Protein AF-A0A0K0G820-F1 (afdb_monomer)

Radius of gyration: 20.54 Å; Cα contacts (8 Å, |Δi|>4): 50; chains: 1; bounding box: 46×33×61 Å

Mean predicted aligned error: 14.68 Å

Secondary structure (DSSP, 8-state):
---------------------TT-HHHHHHHHHHTS-GGGGGGG--SSS--SS-HHHHHHHHHHHHHTT--SSS-------EEEEE-TTS-EEEEE-

Foldseek 3Di:
DDDDDDPVCPDDPDPPDPPDDPPDVLVVLLVVLVPDDCVVCPVVDDPDDDDPDRPSVVSSVVVVCVVVVVDPPDDDDPQVDWDWDADPVRDTDIDRD

Sequence (97 aa):
MFKHYTMNQVVLPLDLEIKLKENDIAFAIHDLVESIPEEAFEDFVRQTGRPAYHPRMMLKIILCGYTQSAFSGRKKVRFSHHSKRTDRYGFTSEFKV

pLDDT: mean 77.25, std 13.22, range [49.38, 96.0]

Solvent-accessible surfa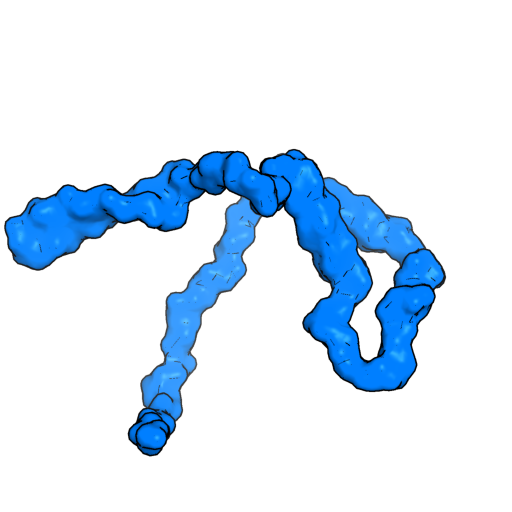ce area (backbone atoms only — not comparable to full-atom values): 6746 Å² total; per-residue (Å²): 134,91,75,87,85,72,79,86,71,84,69,80,95,66,87,78,78,77,81,73,62,94,88,40,66,65,56,60,45,47,55,56,60,69,69,53,63,70,77,83,47,52,88,75,60,64,94,72,78,81,75,93,65,56,69,69,59,53,50,45,52,51,52,51,38,59,76,67,66,67,62,91,83,83,65,85,78,82,62,81,47,70,46,77,45,66,50,99,85,70,53,73,48,81,41,84,89

Nearest PDB structures (foldseek):
  7svw-assembly1_B  TM=2.016E-01  e=2.295E+00  [Scytonema hofmanni] UTEX 2349

Structure (mmCIF, N/CA/C/O backbone):
data_AF-A0A0K0G820-F1
#
_entry.id   AF-A0A0K0G820-F1
#
loop_
_atom_site.group_PDB
_atom_site.id
_atom_site.type_symbol
_atom_site.label_atom_id
_atom_site.label_alt_id
_atom_site.label_comp_id
_atom_site.label_asym_id
_atom_site.label_entity_id
_atom_site.label_seq_id
_atom_site.pdbx_PDB_ins_code
_atom_site.Cartn_x
_atom_site.Cartn_y
_atom_site.Cartn_z
_atom_site.occupancy
_atom_site.B_iso_or_equiv
_atom_site.auth_seq_id
_atom_site.auth_comp_id
_atom_site.auth_asym_id
_atom_site.auth_atom_id
_atom_site.pdbx_PDB_model_num
ATOM 1 N N . MET A 1 1 ? 30.890 6.772 18.518 1.00 57.50 1 MET A N 1
ATOM 2 C CA . MET A 1 1 ? 30.470 6.225 19.827 1.00 57.50 1 MET A CA 1
ATOM 3 C C . MET A 1 1 ? 30.140 4.754 19.636 1.00 57.50 1 MET A C 1
ATOM 5 O O . MET A 1 1 ? 29.251 4.449 18.850 1.00 57.50 1 MET A O 1
ATOM 9 N N . PHE A 1 2 ? 30.909 3.856 20.248 1.00 56.41 2 PHE A N 1
ATOM 10 C CA . PHE A 1 2 ? 30.741 2.412 20.083 1.00 56.41 2 PHE A CA 1
ATOM 11 C C . PHE A 1 2 ? 29.515 1.939 20.874 1.00 56.41 2 PHE A C 1
ATOM 13 O O . PHE A 1 2 ? 29.406 2.220 22.066 1.00 56.41 2 PHE A O 1
ATOM 20 N N . LYS A 1 3 ? 28.578 1.263 20.203 1.00 60.16 3 LYS A N 1
ATOM 21 C CA . LYS A 1 3 ? 27.455 0.586 20.857 1.00 60.16 3 LYS A CA 1
ATOM 22 C C . LYS A 1 3 ? 27.806 -0.889 20.978 1.00 60.16 3 LYS A C 1
ATOM 24 O O . LYS A 1 3 ? 28.054 -1.541 19.970 1.00 60.16 3 LYS A O 1
ATOM 29 N N . HIS A 1 4 ? 27.818 -1.389 22.207 1.00 70.06 4 HIS A N 1
ATOM 30 C CA . HIS A 1 4 ? 28.015 -2.804 22.479 1.00 70.06 4 HIS A CA 1
ATOM 31 C C . HIS A 1 4 ? 26.851 -3.599 21.875 1.00 70.06 4 HIS A C 1
ATOM 33 O O . HIS A 1 4 ? 25.699 -3.425 22.275 1.00 70.06 4 HIS A O 1
ATOM 39 N N . TYR A 1 5 ? 27.151 -4.420 20.871 1.00 75.19 5 TYR A N 1
ATOM 40 C CA . TYR A 1 5 ? 26.175 -5.274 20.208 1.00 75.19 5 TYR A CA 1
ATOM 41 C C . TYR A 1 5 ? 25.997 -6.558 21.020 1.00 75.19 5 TYR A C 1
ATOM 43 O O . TYR A 1 5 ? 26.941 -7.326 21.192 1.00 75.19 5 TYR A O 1
ATOM 51 N N . THR A 1 6 ? 24.786 -6.778 21.528 1.00 78.12 6 THR A N 1
ATOM 52 C CA . THR A 1 6 ? 24.432 -7.958 22.322 1.00 78.12 6 THR A CA 1
ATOM 53 C C . THR A 1 6 ? 23.294 -8.697 21.618 1.00 78.12 6 THR A C 1
ATOM 55 O O . THR A 1 6 ? 22.223 -8.129 21.428 1.00 78.12 6 THR A O 1
ATOM 58 N N . MET A 1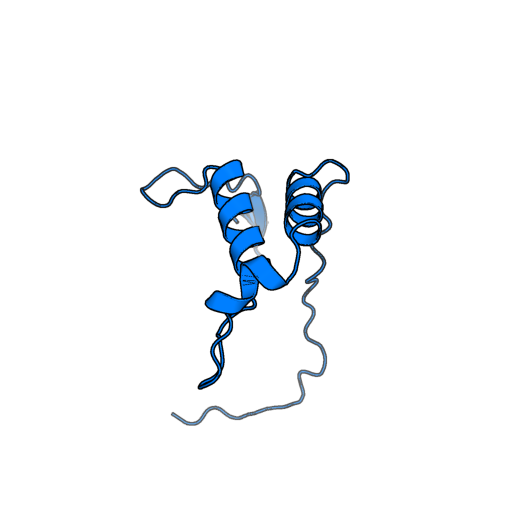 7 ? 23.507 -9.964 21.247 1.00 72.25 7 MET A N 1
ATOM 59 C CA . MET A 1 7 ? 22.525 -10.807 20.537 1.00 72.25 7 MET A CA 1
ATOM 60 C C . MET A 1 7 ? 21.509 -11.514 21.444 1.00 72.25 7 MET A C 1
ATOM 62 O O . MET A 1 7 ? 20.655 -12.250 20.963 1.00 72.25 7 MET A O 1
ATOM 66 N N . ASN A 1 8 ? 21.562 -11.286 22.757 1.00 73.06 8 ASN A N 1
ATOM 67 C CA . ASN A 1 8 ? 20.722 -11.995 23.731 1.00 73.06 8 ASN A CA 1
ATOM 68 C C . ASN A 1 8 ? 19.231 -11.590 23.675 1.00 73.06 8 ASN A C 1
ATOM 70 O O . ASN A 1 8 ? 18.430 -12.062 24.477 1.00 73.06 8 ASN A O 1
ATOM 74 N N . GLN A 1 9 ? 18.842 -10.727 22.733 1.00 64.75 9 GLN A N 1
ATOM 75 C CA . GLN A 1 9 ? 17.454 -10.418 22.398 1.00 64.75 9 GLN A CA 1
ATOM 76 C C . GLN A 1 9 ? 16.961 -11.405 21.327 1.00 64.75 9 GLN A C 1
ATOM 78 O O . GLN A 1 9 ? 16.940 -11.107 20.138 1.00 64.75 9 GLN A O 1
ATOM 83 N N . VAL A 1 10 ? 16.596 -12.614 21.755 1.00 66.19 10 VAL A N 1
ATOM 84 C CA . VAL A 1 10 ? 16.165 -13.702 20.851 1.00 66.19 10 VAL A CA 1
ATOM 85 C C . VAL A 1 10 ? 14.688 -13.595 20.450 1.00 66.19 10 VAL A C 1
ATOM 87 O O . VAL A 1 10 ? 14.225 -14.314 19.572 1.00 66.19 10 VAL A O 1
ATOM 90 N N . VAL A 1 11 ? 13.933 -12.703 21.096 1.00 64.94 11 VAL A N 1
ATOM 91 C CA . VAL A 1 11 ? 12.498 -12.533 20.870 1.00 64.94 11 VAL A CA 1
ATOM 92 C C . VAL A 1 11 ? 12.206 -11.052 20.701 1.00 64.94 11 VAL A C 1
ATOM 94 O O . VAL A 1 11 ? 12.476 -10.245 21.593 1.00 64.94 11 VAL A O 1
ATOM 97 N N . LEU A 1 12 ? 11.650 -10.704 19.544 1.00 68.12 12 LEU A N 1
ATOM 98 C CA . LEU A 1 12 ? 11.034 -9.413 19.292 1.00 68.12 12 LEU A CA 1
ATOM 99 C C . LEU A 1 12 ? 9.524 -9.595 19.511 1.00 68.12 12 LEU A C 1
ATOM 101 O O . LEU A 1 12 ? 8.862 -10.118 18.617 1.00 68.12 12 LEU A O 1
ATOM 105 N N . PRO A 1 13 ? 8.963 -9.232 20.681 1.00 60.78 13 PRO A N 1
ATOM 106 C CA . PRO A 1 13 ? 7.525 -9.297 20.904 1.00 60.78 13 PRO A CA 1
ATOM 107 C C . PRO A 1 13 ? 6.863 -8.139 20.146 1.00 60.78 13 PRO A C 1
ATOM 109 O O . PRO A 1 13 ? 6.528 -7.106 20.721 1.00 60.78 13 PRO A O 1
ATOM 112 N N . LEU A 1 14 ? 6.754 -8.280 18.829 1.00 64.50 14 LEU A N 1
ATOM 113 C CA . LEU A 1 14 ? 5.996 -7.391 17.963 1.00 64.50 14 LEU A CA 1
ATOM 114 C C . LEU A 1 14 ? 4.902 -8.222 17.307 1.00 64.50 14 LEU A C 1
ATOM 116 O O . LEU A 1 14 ? 5.160 -8.989 16.383 1.00 64.50 14 LEU A O 1
ATOM 120 N N . ASP A 1 15 ? 3.681 -8.049 17.802 1.00 60.81 15 ASP A N 1
ATOM 121 C CA . ASP A 1 15 ? 2.480 -8.445 17.078 1.00 60.81 15 ASP A CA 1
ATOM 122 C C . ASP A 1 15 ? 2.372 -7.540 15.844 1.00 60.81 15 ASP A C 1
ATOM 124 O O . ASP A 1 15 ? 1.925 -6.394 15.918 1.00 60.81 15 ASP A O 1
ATOM 128 N N . LEU A 1 16 ? 2.875 -8.025 14.709 1.00 63.34 16 LEU A N 1
ATOM 129 C CA . LEU A 1 16 ? 2.739 -7.361 13.407 1.00 63.34 16 LEU A CA 1
ATOM 130 C C . LEU A 1 16 ? 1.374 -7.655 12.764 1.00 63.34 16 LEU A C 1
ATOM 132 O O . LEU A 1 16 ? 1.011 -7.037 11.763 1.00 63.34 16 LEU A O 1
ATOM 136 N N . GLU A 1 17 ? 0.612 -8.588 13.340 1.00 64.50 17 GLU A N 1
ATOM 137 C CA . GLU A 1 17 ? -0.720 -8.968 12.886 1.00 64.50 17 GLU A CA 1
ATOM 138 C C . GLU A 1 17 ? -1.766 -7.961 13.369 1.00 64.50 17 GLU A C 1
ATOM 140 O O . GLU A 1 17 ? -2.509 -8.175 14.328 1.00 64.50 17 GLU A O 1
ATOM 145 N N . ILE A 1 18 ? -1.865 -6.837 12.664 1.00 71.75 18 ILE A N 1
ATOM 146 C CA . ILE A 1 18 ? -3.043 -5.979 12.774 1.00 71.75 18 ILE A CA 1
ATOM 147 C C . ILE A 1 18 ? -4.178 -6.685 12.032 1.00 71.75 18 ILE A C 1
ATOM 149 O O . ILE A 1 18 ? -4.253 -6.654 10.803 1.00 71.75 18 ILE A O 1
ATOM 153 N N . LYS A 1 19 ? -5.068 -7.341 12.781 1.00 76.31 19 LYS A N 1
ATOM 154 C CA . LYS A 1 19 ? -6.278 -7.943 12.211 1.00 76.31 19 LYS A CA 1
ATOM 155 C C . LYS A 1 19 ? -7.228 -6.836 11.764 1.00 76.31 19 LYS A C 1
ATOM 157 O O . LYS A 1 19 ? -7.787 -6.109 12.586 1.00 76.31 19 LYS A O 1
ATOM 162 N N . LEU A 1 20 ? -7.386 -6.700 10.451 1.00 80.75 20 LEU A N 1
ATOM 163 C CA . LEU A 1 20 ? -8.383 -5.818 9.854 1.00 80.75 20 LEU A CA 1
ATOM 164 C C . LEU A 1 20 ? -9.784 -6.405 10.061 1.00 80.75 20 LEU A C 1
ATOM 166 O O . LEU A 1 20 ? -9.952 -7.616 10.206 1.00 80.75 20 LEU A O 1
ATOM 170 N N . LYS A 1 21 ? -10.799 -5.539 10.092 1.00 84.69 21 LYS A N 1
ATOM 171 C CA . LYS A 1 21 ? -12.197 -5.989 10.133 1.00 84.69 21 LYS A CA 1
ATOM 172 C C . LYS A 1 21 ? -12.539 -6.672 8.811 1.00 84.69 21 LYS A C 1
ATOM 174 O O . LYS A 1 21 ? -12.099 -6.212 7.770 1.00 84.69 21 LYS A O 1
ATOM 179 N N . GLU A 1 22 ? -13.381 -7.698 8.838 1.00 80.69 22 GLU A N 1
ATOM 180 C CA . GLU A 1 22 ? -13.744 -8.470 7.634 1.00 80.69 22 GLU A CA 1
ATOM 181 C C . GLU A 1 22 ? -14.323 -7.603 6.497 1.00 80.69 22 GLU A C 1
ATOM 183 O O . GLU A 1 22 ? -14.081 -7.880 5.331 1.00 80.69 22 GLU A O 1
ATOM 188 N N . ASN A 1 23 ? -15.002 -6.498 6.826 1.00 85.12 23 ASN A N 1
ATOM 189 C CA . ASN A 1 23 ? -15.568 -5.546 5.859 1.00 85.12 23 ASN A CA 1
ATOM 190 C C . ASN A 1 23 ? -14.681 -4.305 5.616 1.00 85.12 23 ASN A C 1
ATOM 192 O O . ASN A 1 23 ? -15.194 -3.222 5.327 1.00 85.12 23 ASN A O 1
ATOM 196 N N . ASP A 1 24 ? -13.365 -4.408 5.811 1.00 88.56 24 ASP A N 1
ATOM 197 C CA . ASP A 1 24 ? -12.447 -3.290 5.573 1.00 88.56 24 ASP A CA 1
ATOM 198 C C . ASP A 1 24 ? -12.258 -3.014 4.068 1.00 88.56 24 ASP A C 1
ATOM 200 O O . ASP A 1 24 ? -12.125 -3.926 3.251 1.00 88.56 24 ASP A O 1
ATOM 204 N N . ILE A 1 25 ? -12.193 -1.731 3.701 1.00 89.19 25 ILE A N 1
ATOM 205 C CA . ILE A 1 25 ? -11.977 -1.264 2.322 1.00 89.19 25 IL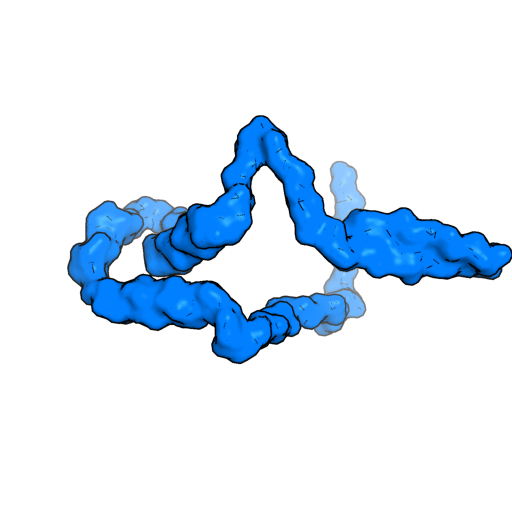E A CA 1
ATOM 206 C C . ILE A 1 25 ? -10.625 -1.760 1.778 1.00 89.19 25 ILE A C 1
ATOM 208 O O . ILE A 1 25 ? -10.476 -1.944 0.570 1.00 89.19 25 ILE A O 1
ATOM 212 N N . ALA A 1 26 ? -9.649 -2.024 2.652 1.00 89.75 26 ALA A N 1
ATOM 213 C CA . ALA A 1 26 ? -8.352 -2.576 2.274 1.00 89.75 26 ALA A CA 1
ATOM 214 C C . ALA A 1 26 ? -8.460 -3.904 1.502 1.00 89.75 26 ALA A C 1
ATOM 216 O O . ALA A 1 26 ? -7.652 -4.134 0.602 1.00 89.75 26 ALA A O 1
ATOM 217 N N . PHE A 1 27 ? -9.461 -4.743 1.801 1.00 92.88 27 PHE A N 1
ATOM 218 C CA . PHE A 1 27 ? -9.698 -5.991 1.067 1.00 92.88 27 PHE A CA 1
ATOM 219 C C . PHE A 1 27 ? -10.209 -5.721 -0.349 1.00 92.88 27 PHE A C 1
ATOM 221 O O . PHE A 1 27 ? -9.642 -6.229 -1.310 1.00 92.88 27 PHE A O 1
ATOM 228 N N . ALA A 1 28 ? -11.175 -4.812 -0.503 1.00 93.19 28 ALA A N 1
ATOM 229 C CA . ALA A 1 28 ? -11.657 -4.409 -1.824 1.00 93.19 28 ALA A CA 1
ATOM 230 C C . ALA A 1 28 ? -10.539 -3.790 -2.687 1.00 93.19 28 ALA A C 1
ATOM 232 O O . ALA A 1 28 ? -10.455 -4.046 -3.886 1.00 93.19 28 ALA A O 1
ATOM 233 N N . ILE A 1 29 ? -9.648 -2.997 -2.079 1.00 94.38 29 ILE A N 1
ATOM 234 C CA . ILE A 1 29 ? -8.471 -2.438 -2.762 1.00 94.38 29 ILE A CA 1
ATOM 235 C C . ILE A 1 29 ? -7.479 -3.542 -3.138 1.00 94.38 29 ILE A C 1
ATOM 237 O O . ILE A 1 29 ? -6.889 -3.489 -4.217 1.00 94.38 29 ILE A O 1
ATOM 241 N N . HIS A 1 30 ? -7.271 -4.525 -2.261 1.00 94.69 30 HIS A N 1
ATOM 242 C CA . HIS A 1 30 ? -6.405 -5.662 -2.545 1.00 94.69 30 HIS A CA 1
ATOM 243 C C . HIS A 1 30 ? -6.892 -6.421 -3.780 1.00 94.69 30 HIS A C 1
ATOM 245 O O . HIS A 1 30 ? -6.112 -6.568 -4.721 1.00 94.69 30 HIS A O 1
ATOM 251 N N . ASP A 1 31 ? -8.163 -6.821 -3.793 1.00 94.94 31 ASP A N 1
ATOM 252 C CA . ASP A 1 31 ? -8.768 -7.586 -4.888 1.00 94.94 31 ASP A CA 1
ATOM 253 C C . ASP A 1 31 ? -8.740 -6.795 -6.199 1.00 94.94 31 ASP A C 1
ATOM 255 O O . ASP A 1 31 ? -8.381 -7.326 -7.251 1.00 94.94 31 ASP A O 1
ATOM 259 N N . LEU A 1 32 ? -9.024 -5.490 -6.130 1.00 95.00 32 LEU A N 1
ATOM 260 C CA . LEU A 1 32 ? -8.937 -4.599 -7.282 1.00 95.00 32 LEU A CA 1
ATOM 261 C C . LEU A 1 32 ? -7.518 -4.552 -7.858 1.00 95.00 32 LEU A C 1
ATOM 263 O O . LEU A 1 32 ? -7.356 -4.684 -9.067 1.00 95.00 32 LEU A O 1
ATOM 267 N N . VAL A 1 33 ? -6.486 -4.392 -7.027 1.00 95.69 33 VAL A N 1
ATOM 268 C CA . VAL A 1 33 ? -5.098 -4.316 -7.514 1.00 95.69 33 VAL A CA 1
ATOM 269 C C . VAL A 1 33 ? -4.592 -5.664 -8.030 1.00 95.69 33 VAL A C 1
ATOM 271 O O . VAL A 1 33 ? -3.842 -5.681 -9.002 1.00 95.69 33 VAL A O 1
ATOM 274 N N . GLU A 1 34 ? -4.994 -6.784 -7.424 1.00 95.19 34 GLU A N 1
ATOM 275 C CA . GLU A 1 34 ? -4.622 -8.119 -7.918 1.00 95.19 34 GLU A CA 1
ATOM 276 C C . GLU A 1 34 ? -5.343 -8.504 -9.217 1.00 95.19 34 GLU A C 1
ATOM 278 O O . GLU A 1 34 ? -4.811 -9.296 -9.989 1.00 95.19 34 GLU A O 1
ATOM 283 N N . SER A 1 35 ? -6.509 -7.913 -9.500 1.00 96.00 35 SER A N 1
ATOM 284 C CA . SER A 1 35 ? -7.219 -8.122 -10.771 1.00 96.00 35 SER A CA 1
ATOM 285 C C . SER A 1 35 ? -6.544 -7.458 -11.981 1.00 96.00 35 SER A C 1
ATOM 287 O O . SER A 1 35 ? -6.881 -7.777 -13.121 1.00 96.00 35 SER A O 1
ATOM 289 N N . ILE A 1 36 ? -5.602 -6.534 -11.752 1.00 95.19 36 ILE A N 1
ATOM 290 C CA . ILE A 1 36 ? -4.884 -5.825 -12.816 1.00 95.19 36 ILE A CA 1
ATOM 291 C C . ILE A 1 36 ? -3.792 -6.746 -13.383 1.00 95.19 36 ILE A C 1
ATOM 293 O O . ILE A 1 36 ? -2.977 -7.278 -12.617 1.00 95.19 36 ILE A O 1
ATOM 297 N N . PRO A 1 37 ? -3.734 -6.915 -14.715 1.00 94.88 37 PRO A N 1
ATOM 298 C CA . PRO A 1 37 ? -2.790 -7.827 -15.339 1.00 94.88 37 PRO A CA 1
ATOM 299 C C . PRO A 1 37 ? -1.353 -7.262 -15.249 1.00 94.88 37 PRO A C 1
ATOM 301 O O . PRO A 1 37 ? -1.151 -6.062 -15.035 1.00 94.88 37 PRO A O 1
ATOM 304 N N . GLU A 1 38 ? -0.339 -8.130 -15.276 1.00 89.50 38 GLU A N 1
ATOM 305 C CA . GLU A 1 38 ? 1.050 -7.759 -14.941 1.00 89.50 38 GLU A CA 1
ATOM 306 C C . GLU A 1 38 ? 1.677 -6.795 -15.956 1.00 89.50 38 GLU A C 1
ATOM 308 O O . GLU A 1 38 ? 2.475 -5.938 -15.573 1.00 89.50 38 GLU A O 1
ATOM 313 N N . GLU A 1 39 ? 1.214 -6.843 -17.203 1.00 92.31 39 GLU A N 1
ATOM 314 C CA . GLU A 1 39 ? 1.644 -5.996 -18.317 1.00 92.31 39 GLU A CA 1
ATOM 315 C C . GLU A 1 39 ? 1.426 -4.507 -18.006 1.00 92.31 39 GLU A C 1
ATOM 317 O O . GLU A 1 39 ? 2.210 -3.651 -18.406 1.00 92.31 39 GLU A O 1
ATOM 322 N N . ALA A 1 40 ? 0.402 -4.177 -17.208 1.00 91.12 40 ALA A N 1
ATOM 323 C CA . ALA A 1 40 ? 0.140 -2.805 -16.771 1.00 91.12 40 ALA A CA 1
ATOM 324 C C . ALA A 1 40 ? 1.198 -2.263 -15.789 1.00 91.12 40 ALA A C 1
ATOM 326 O O . ALA A 1 40 ? 1.226 -1.061 -15.510 1.00 91.12 40 ALA A O 1
ATOM 327 N N . PHE A 1 41 ? 2.044 -3.135 -15.229 1.00 90.56 41 PHE A N 1
ATOM 328 C CA . PHE A 1 41 ? 3.078 -2.774 -14.263 1.00 90.56 41 PHE A CA 1
ATOM 329 C C . PHE A 1 41 ? 4.502 -2.812 -14.830 1.00 90.56 41 PHE A C 1
ATOM 331 O O . PHE A 1 41 ? 5.419 -2.364 -14.135 1.00 90.56 41 PHE A O 1
ATOM 338 N N . GLU A 1 42 ? 4.695 -3.301 -16.057 1.00 88.31 42 GLU A N 1
ATOM 339 C CA . GLU A 1 42 ? 6.016 -3.484 -16.676 1.00 88.31 42 GLU A CA 1
ATOM 340 C C . GLU A 1 42 ? 6.829 -2.185 -16.724 1.00 88.31 42 GLU A C 1
ATOM 342 O O . GLU A 1 42 ? 8.004 -2.178 -16.355 1.00 88.31 42 GLU A O 1
ATOM 347 N N . ASP A 1 43 ? 6.184 -1.060 -17.039 1.00 87.25 43 ASP A N 1
ATOM 348 C CA . ASP A 1 43 ? 6.817 0.266 -17.098 1.00 87.25 43 ASP A CA 1
ATOM 349 C C . ASP A 1 43 ? 7.406 0.731 -15.752 1.00 87.25 43 ASP A C 1
ATOM 351 O O . ASP A 1 43 ? 8.309 1.573 -15.702 1.00 87.25 43 ASP A O 1
ATOM 355 N N . PHE A 1 44 ? 6.909 0.194 -14.633 1.00 84.75 44 PHE A N 1
ATOM 356 C CA . PHE A 1 44 ? 7.387 0.536 -13.291 1.00 84.75 44 PHE A CA 1
ATOM 357 C C . PHE A 1 44 ? 8.520 -0.379 -12.815 1.00 84.75 44 PHE A C 1
ATOM 359 O O . PHE A 1 44 ? 9.166 -0.085 -11.799 1.00 84.75 44 PHE A O 1
ATOM 366 N N . VAL A 1 45 ? 8.784 -1.475 -13.529 1.00 82.75 45 VAL A N 1
ATOM 367 C CA . VAL A 1 45 ? 9.860 -2.411 -13.212 1.00 82.75 45 VAL A CA 1
ATOM 368 C C . VAL A 1 45 ? 11.182 -1.835 -13.711 1.00 82.75 45 VAL A C 1
ATOM 370 O O . VAL A 1 45 ? 11.427 -1.659 -14.900 1.00 82.75 45 VAL A O 1
ATOM 373 N N . ARG A 1 46 ? 12.084 -1.536 -12.775 1.00 79.69 46 ARG A N 1
ATOM 374 C CA . ARG A 1 46 ? 13.431 -1.065 -13.109 1.00 79.69 46 ARG A CA 1
ATOM 375 C C . ARG A 1 46 ? 14.372 -2.246 -13.304 1.00 79.69 46 ARG A C 1
ATOM 377 O O . ARG A 1 46 ? 14.542 -3.045 -12.390 1.00 79.69 46 ARG A O 1
ATOM 384 N N . GLN A 1 47 ? 15.045 -2.292 -14.454 1.00 74.06 47 GLN A N 1
ATOM 385 C CA . GLN A 1 47 ? 16.090 -3.285 -14.739 1.00 74.06 47 GLN A CA 1
ATOM 386 C C . GLN A 1 47 ? 17.361 -3.073 -13.898 1.00 74.06 47 GLN A C 1
ATOM 388 O O . GLN A 1 47 ? 18.077 -4.027 -13.604 1.00 74.06 47 GLN A O 1
ATOM 393 N N . THR A 1 48 ? 17.630 -1.830 -13.478 1.00 80.12 48 THR A N 1
ATOM 394 C CA . THR A 1 48 ? 18.849 -1.462 -12.745 1.00 80.12 48 THR A CA 1
ATOM 395 C C . THR A 1 48 ? 18.520 -0.829 -11.396 1.00 80.12 48 THR A C 1
ATOM 397 O O . THR A 1 48 ? 17.656 0.044 -11.286 1.00 80.12 48 THR A O 1
ATOM 400 N N . GLY A 1 49 ? 19.272 -1.225 -10.368 1.00 77.38 49 GLY A N 1
ATOM 401 C CA . GLY A 1 49 ? 19.063 -0.800 -8.984 1.00 77.38 49 GLY A CA 1
ATOM 402 C C . GLY A 1 49 ? 18.062 -1.686 -8.240 1.00 77.38 49 GLY A C 1
ATOM 403 O O . GLY A 1 49 ? 17.499 -2.624 -8.793 1.00 77.38 49 GLY A O 1
ATOM 404 N N . ARG A 1 50 ? 17.860 -1.404 -6.949 1.00 73.56 50 ARG A N 1
ATOM 405 C CA . ARG A 1 50 ? 16.849 -2.084 -6.130 1.00 73.56 50 ARG A CA 1
ATOM 406 C C . ARG A 1 50 ? 15.632 -1.166 -6.003 1.00 73.56 50 ARG A C 1
ATOM 408 O O . ARG A 1 50 ? 15.769 -0.116 -5.369 1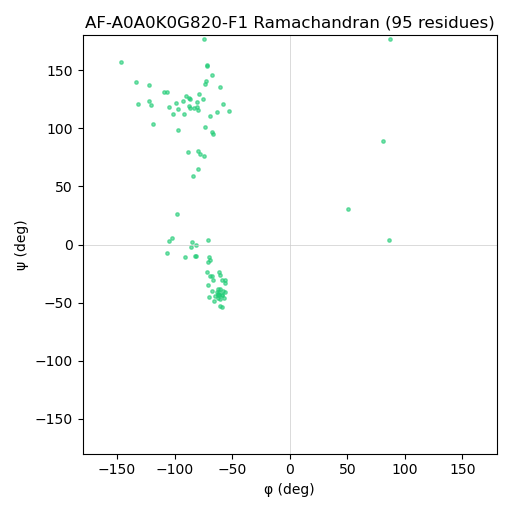.00 73.56 50 ARG A O 1
ATOM 415 N N . PRO A 1 51 ? 14.468 -1.497 -6.592 1.00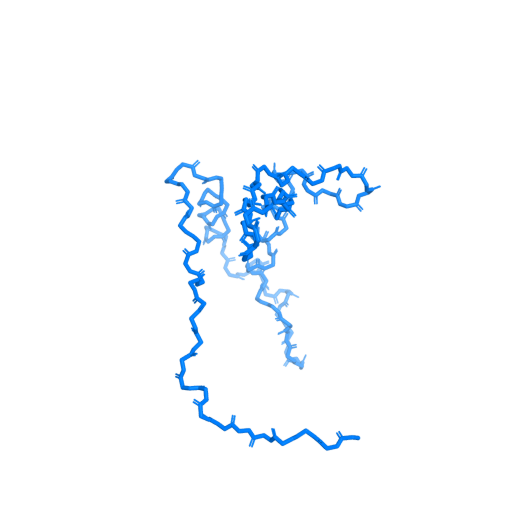 75.88 51 PRO A N 1
ATOM 416 C CA . PRO A 1 51 ? 13.254 -0.748 -6.304 1.00 75.88 51 PRO A CA 1
ATOM 417 C C . PRO A 1 51 ? 12.959 -0.859 -4.804 1.00 75.88 51 PRO A C 1
ATOM 419 O O . PRO A 1 51 ? 13.078 -1.933 -4.218 1.00 75.88 51 PRO A O 1
ATOM 422 N N . ALA A 1 52 ? 12.613 0.263 -4.172 1.00 79.81 52 ALA A N 1
ATOM 423 C CA . ALA A 1 52 ? 12.337 0.288 -2.736 1.00 79.81 52 ALA A CA 1
ATOM 424 C C . ALA A 1 52 ? 11.075 -0.520 -2.376 1.00 79.81 52 ALA A C 1
ATOM 426 O O . ALA A 1 52 ? 11.008 -1.090 -1.292 1.00 79.81 52 ALA A O 1
ATOM 427 N N . TYR A 1 53 ? 10.099 -0.585 -3.293 1.00 86.56 53 TYR A N 1
ATOM 428 C CA . TYR A 1 53 ? 8.812 -1.258 -3.110 1.00 86.56 53 TYR A CA 1
ATOM 429 C C . TYR A 1 53 ? 8.314 -1.873 -4.424 1.00 86.56 53 TYR A C 1
ATOM 431 O O . TYR A 1 53 ? 8.680 -1.416 -5.507 1.00 86.56 53 TYR A O 1
ATOM 439 N N . HIS A 1 54 ? 7.439 -2.876 -4.324 1.00 89.06 54 HIS A N 1
ATOM 440 C CA . HIS A 1 54 ? 6.750 -3.472 -5.472 1.00 89.06 54 HIS A CA 1
ATOM 441 C C . HIS A 1 54 ? 5.652 -2.524 -5.998 1.00 89.06 54 HIS A C 1
ATOM 443 O O . HIS A 1 54 ? 4.909 -1.978 -5.173 1.00 89.06 54 HIS A O 1
ATOM 449 N N . PRO A 1 55 ? 5.464 -2.349 -7.322 1.00 91.00 55 PRO A N 1
ATOM 450 C CA . PRO A 1 55 ? 4.477 -1.408 -7.864 1.00 91.00 55 PRO A CA 1
ATOM 451 C C . PRO A 1 55 ? 3.044 -1.702 -7.390 1.00 91.00 55 PRO A C 1
ATOM 453 O O . PRO A 1 55 ? 2.344 -0.784 -6.964 1.00 91.00 55 PRO A O 1
ATOM 456 N N . ARG A 1 56 ? 2.640 -2.981 -7.316 1.00 92.50 56 ARG A N 1
ATOM 457 C CA . ARG A 1 56 ? 1.345 -3.385 -6.721 1.00 92.50 56 ARG A CA 1
ATOM 458 C C . ARG A 1 56 ? 1.190 -2.963 -5.259 1.00 92.50 56 ARG A C 1
ATOM 460 O O . ARG A 1 56 ? 0.141 -2.467 -4.863 1.00 92.50 56 ARG A O 1
ATOM 467 N N . MET A 1 57 ? 2.233 -3.138 -4.448 1.00 91.81 57 MET A N 1
ATOM 468 C CA . MET A 1 57 ? 2.207 -2.743 -3.036 1.00 91.81 57 MET A CA 1
ATOM 469 C C . MET A 1 57 ? 2.065 -1.225 -2.907 1.00 91.81 57 MET A C 1
ATOM 471 O O . MET A 1 57 ? 1.247 -0.744 -2.126 1.00 91.81 57 MET A O 1
ATOM 475 N N . MET A 1 58 ? 2.820 -0.477 -3.713 1.00 91.88 58 MET A N 1
ATOM 476 C CA . MET A 1 58 ? 2.753 0.980 -3.722 1.00 91.88 58 MET A CA 1
ATOM 477 C C . MET A 1 58 ? 1.357 1.472 -4.130 1.00 91.88 58 MET A C 1
ATOM 479 O O . MET A 1 58 ? 0.804 2.353 -3.474 1.00 91.88 58 MET A O 1
ATOM 483 N N . LEU A 1 59 ? 0.747 0.861 -5.150 1.00 93.69 59 LEU A N 1
ATOM 484 C CA . LEU A 1 59 ? -0.605 1.200 -5.593 1.00 93.69 59 LEU A CA 1
ATOM 485 C C . LEU A 1 59 ? -1.652 0.949 -4.499 1.00 93.69 59 LEU A C 1
ATOM 487 O O . LEU A 1 59 ? -2.484 1.821 -4.248 1.00 93.69 59 LEU A O 1
ATOM 491 N N . LYS A 1 60 ? -1.572 -0.189 -3.793 1.00 94.12 60 LYS A N 1
ATOM 492 C CA . LYS A 1 60 ? -2.449 -0.478 -2.643 1.00 94.12 60 LYS A CA 1
ATOM 493 C C . LYS A 1 60 ? -2.334 0.607 -1.572 1.00 94.12 60 LYS A C 1
ATOM 495 O O . LYS A 1 60 ? -3.353 1.105 -1.106 1.00 94.12 60 LYS A O 1
ATOM 500 N N . ILE A 1 61 ? -1.115 1.028 -1.224 1.00 90.38 61 ILE A N 1
ATOM 501 C CA . ILE A 1 61 ? -0.881 2.090 -0.228 1.00 90.38 61 ILE A CA 1
ATOM 502 C C . ILE A 1 61 ? -1.483 3.423 -0.689 1.00 90.38 61 ILE A C 1
ATOM 504 O O . ILE A 1 61 ? -2.163 4.088 0.094 1.00 90.38 61 ILE A O 1
ATOM 508 N N . ILE A 1 62 ? -1.266 3.802 -1.951 1.00 90.81 62 ILE A N 1
ATOM 509 C CA . ILE A 1 62 ? -1.799 5.043 -2.523 1.00 90.81 62 ILE A CA 1
ATOM 510 C C . ILE A 1 62 ? -3.332 5.030 -2.467 1.00 90.81 62 ILE A C 1
ATOM 512 O O . ILE A 1 62 ? -3.928 5.946 -1.900 1.00 90.81 62 ILE A O 1
ATOM 516 N N . LEU A 1 63 ? -3.975 3.980 -2.983 1.00 92.56 63 LEU A N 1
ATOM 517 C CA . LEU A 1 63 ? -5.436 3.842 -2.987 1.00 92.56 63 LEU A CA 1
ATOM 518 C C . LEU A 1 63 ? -6.017 3.819 -1.566 1.00 92.56 63 LEU A C 1
ATOM 520 O O . LEU A 1 63 ? -6.993 4.521 -1.287 1.00 92.56 63 LEU A O 1
ATOM 524 N N . CYS A 1 64 ? -5.395 3.086 -0.641 1.00 89.50 64 CYS A N 1
ATOM 525 C CA . CYS A 1 64 ? -5.788 3.092 0.770 1.00 89.50 64 CYS A CA 1
ATOM 526 C C . CYS A 1 64 ? -5.697 4.505 1.368 1.00 89.50 64 CYS A C 1
ATOM 528 O O . CYS A 1 64 ? -6.622 4.948 2.047 1.00 89.50 64 CYS A O 1
ATOM 530 N N . GLY A 1 65 ? -4.632 5.254 1.071 1.00 86.75 65 GLY A N 1
ATOM 531 C CA . GLY A 1 65 ? -4.471 6.637 1.528 1.00 86.75 65 GLY A CA 1
ATOM 532 C C . GLY A 1 65 ? -5.540 7.587 0.976 1.00 86.75 65 GLY A C 1
ATOM 533 O O . GLY A 1 65 ? -6.071 8.419 1.720 1.00 86.75 65 GLY A O 1
ATOM 534 N N . TYR A 1 66 ? -5.899 7.430 -0.303 1.00 88.38 66 TYR A N 1
ATOM 535 C CA . TYR A 1 66 ? -6.961 8.208 -0.948 1.00 88.38 66 TYR A CA 1
ATOM 536 C C . TYR A 1 66 ? -8.339 7.906 -0.353 1.00 88.38 66 TYR A C 1
ATOM 538 O O . TYR A 1 66 ? -9.058 8.837 0.013 1.00 88.38 66 TYR A O 1
ATOM 546 N N . THR A 1 67 ? -8.700 6.629 -0.202 1.00 86.88 67 THR A N 1
ATOM 547 C CA . THR A 1 67 ? -10.006 6.236 0.365 1.00 86.88 67 THR A CA 1
ATOM 548 C C . THR A 1 67 ? -10.171 6.705 1.809 1.00 86.88 67 THR A C 1
ATOM 550 O O . THR A 1 67 ? -11.237 7.185 2.190 1.00 86.88 67 THR A O 1
ATOM 553 N N . GLN A 1 68 ? -9.101 6.658 2.602 1.00 81.75 68 GLN A N 1
ATOM 554 C CA . GLN A 1 68 ? -9.115 7.097 3.999 1.00 81.75 68 GLN A CA 1
ATOM 555 C C . GLN A 1 68 ? -8.969 8.621 4.162 1.00 81.75 68 GLN A C 1
ATOM 557 O O . GLN A 1 68 ? -8.991 9.123 5.2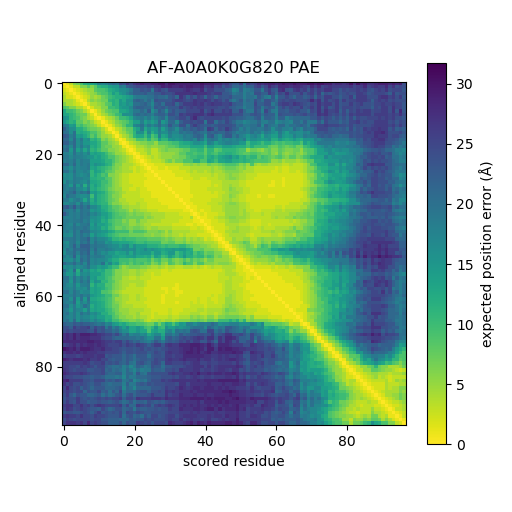88 1.00 81.75 68 GLN A O 1
ATOM 562 N N . SER A 1 69 ? -8.841 9.383 3.063 1.00 67.19 69 SER A N 1
ATOM 563 C CA . SER A 1 69 ? -8.640 10.843 3.073 1.00 67.19 69 SER A CA 1
ATOM 564 C C . SER A 1 69 ? -7.496 11.299 3.993 1.00 67.19 69 SER A C 1
ATOM 566 O O . SER A 1 69 ? -7.524 12.403 4.550 1.00 67.19 69 SER A O 1
ATOM 568 N N . ALA A 1 70 ? -6.471 10.461 4.159 1.00 62.62 70 ALA A N 1
ATOM 569 C CA . ALA A 1 70 ? -5.307 10.744 4.990 1.00 62.62 70 ALA A CA 1
ATOM 570 C C . ALA A 1 70 ? -4.275 11.570 4.200 1.00 62.62 70 ALA A C 1
ATOM 572 O O . ALA A 1 70 ? -3.136 11.163 4.003 1.00 62.62 70 ALA A O 1
ATOM 573 N N . PHE A 1 71 ? -4.685 12.747 3.722 1.00 58.00 71 PHE A N 1
ATOM 574 C CA . PHE A 1 71 ? -3.804 13.695 3.038 1.00 58.00 71 PHE A CA 1
ATOM 575 C C . PHE A 1 71 ? -3.114 14.609 4.055 1.00 58.00 71 PHE A C 1
ATOM 577 O O . PHE A 1 71 ? -3.768 15.377 4.771 1.00 58.00 71 PHE A O 1
ATOM 584 N N . SER A 1 72 ? -1.783 14.561 4.133 1.00 60.62 72 SER A N 1
ATOM 585 C CA . SER A 1 72 ? -1.013 15.425 5.033 1.00 60.62 72 SER A CA 1
ATOM 586 C C . SER A 1 72 ? -0.865 16.849 4.472 1.00 60.62 72 SER A C 1
ATOM 588 O O . SER A 1 72 ? 0.180 17.262 3.989 1.00 60.62 72 SER A O 1
ATOM 590 N N . GLY A 1 73 ? -1.930 17.644 4.603 1.00 60.12 73 GLY A N 1
ATOM 591 C CA . GLY A 1 73 ? -1.891 19.115 4.490 1.00 60.12 73 GLY A CA 1
ATOM 592 C C . GLY A 1 73 ? -2.004 19.855 5.837 1.00 60.12 73 GLY A C 1
ATOM 593 O O . GLY A 1 73 ? -2.018 21.078 5.868 1.00 60.12 73 GLY A O 1
ATOM 594 N N . ARG A 1 74 ? -2.060 19.115 6.959 1.00 64.69 74 ARG A N 1
ATOM 595 C CA . ARG A 1 74 ? -2.691 19.435 8.266 1.00 64.69 74 ARG A CA 1
ATOM 596 C C . ARG A 1 74 ? -4.208 19.190 8.282 1.00 64.69 74 ARG A C 1
ATOM 598 O O . ARG A 1 74 ? -5.018 20.090 8.102 1.00 64.69 74 ARG A O 1
ATOM 605 N N . LYS A 1 75 ? -4.591 17.963 8.633 1.00 52.22 75 LYS A N 1
ATOM 606 C CA . LYS A 1 75 ? -5.890 17.615 9.231 1.00 52.22 75 LYS A CA 1
ATOM 607 C C . LYS A 1 75 ? -5.601 16.687 10.410 1.00 52.22 75 LYS A C 1
ATOM 609 O O . LYS A 1 75 ? -4.684 15.875 10.329 1.00 52.22 75 LYS A O 1
ATOM 614 N N . LYS A 1 76 ? -6.322 16.857 11.526 1.00 54.19 76 LYS A N 1
ATOM 615 C CA . LYS A 1 76 ? -6.138 16.057 12.749 1.00 54.19 76 LYS A CA 1
ATOM 616 C C . LYS A 1 76 ? -6.214 14.575 12.389 1.00 54.19 76 LYS A C 1
ATOM 618 O O . LYS A 1 76 ? -7.281 14.104 12.007 1.00 54.19 76 LYS A O 1
ATOM 623 N N . VAL A 1 77 ? -5.106 13.855 12.551 1.00 49.38 77 VAL A N 1
ATOM 624 C CA . VAL A 1 77 ? -5.125 12.396 12.497 1.00 49.38 77 VAL A CA 1
ATOM 625 C C . VAL A 1 77 ? -6.097 11.926 13.577 1.00 49.38 77 VAL A C 1
ATOM 627 O O . VAL A 1 77 ? -5.957 12.282 14.756 1.00 49.38 77 VAL A O 1
ATOM 630 N N . ARG A 1 78 ? -7.143 11.199 13.173 1.00 52.72 78 ARG A N 1
ATOM 631 C CA . ARG A 1 78 ? -8.122 10.617 14.092 1.00 52.72 78 ARG A CA 1
ATOM 632 C C . ARG A 1 78 ? -7.525 9.347 14.688 1.00 52.72 78 ARG A C 1
ATOM 634 O O . ARG A 1 78 ? -8.009 8.251 14.460 1.00 52.72 78 ARG A O 1
ATOM 641 N N . PHE A 1 79 ? -6.462 9.521 15.462 1.00 51.75 79 PHE A N 1
ATOM 642 C CA . PHE A 1 79 ? -6.050 8.527 16.436 1.00 51.75 79 PHE A CA 1
ATOM 643 C C . PHE A 1 79 ? -7.138 8.496 17.509 1.00 51.75 79 PHE A C 1
ATOM 645 O O . PHE A 1 79 ? -7.229 9.396 18.347 1.00 51.75 79 PHE A O 1
ATOM 652 N N . SER A 1 80 ? -8.063 7.549 17.369 1.00 54.50 80 SER A N 1
ATOM 653 C CA . SER A 1 80 ? -9.156 7.289 18.312 1.00 54.50 80 SER A CA 1
ATOM 654 C C . SER A 1 80 ? -8.735 6.360 19.452 1.00 54.50 80 SER A C 1
ATOM 656 O O . SER A 1 80 ? -9.539 6.094 20.341 1.00 54.50 80 SER A O 1
ATOM 658 N N . HIS A 1 81 ? -7.495 5.868 19.435 1.00 59.28 81 HIS A N 1
ATOM 659 C CA . HIS A 1 81 ? -6.967 4.990 20.466 1.00 59.28 81 HIS A CA 1
ATOM 660 C C . HIS A 1 81 ? -6.274 5.822 21.546 1.00 59.28 81 HIS A C 1
ATOM 662 O O . HIS A 1 81 ? -5.249 6.468 21.337 1.00 59.28 81 HIS A O 1
ATOM 668 N N . HIS A 1 82 ? -6.887 5.824 22.722 1.00 66.94 82 HIS A N 1
ATOM 669 C CA . HIS A 1 82 ? -6.345 6.448 23.917 1.00 66.94 82 HIS A CA 1
ATOM 670 C C . HIS A 1 82 ? -5.824 5.338 24.824 1.00 66.94 82 HIS A C 1
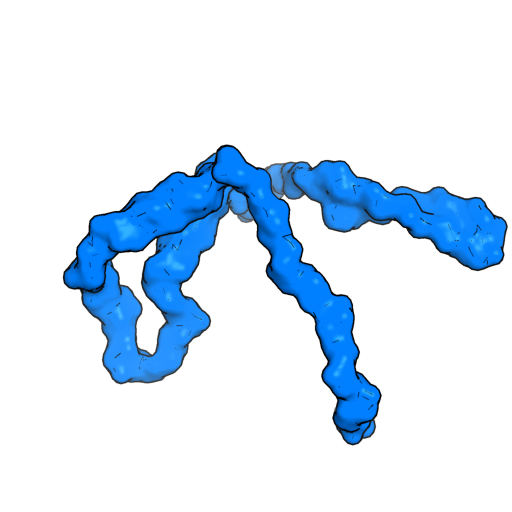ATOM 672 O O . HIS A 1 82 ? -6.588 4.476 25.258 1.00 66.94 82 HIS A O 1
ATOM 678 N N . SER A 1 83 ? -4.521 5.342 25.100 1.00 67.94 83 SER A N 1
ATOM 679 C CA . SER A 1 83 ? -3.922 4.416 26.056 1.00 67.94 83 SER A CA 1
ATOM 680 C C . SER A 1 83 ? -3.894 5.076 27.426 1.00 67.94 83 SER A C 1
ATOM 682 O O . SER A 1 83 ? -3.281 6.128 27.611 1.00 67.94 83 SER A O 1
ATOM 684 N N . LYS A 1 84 ? -4.501 4.420 28.413 1.00 78.19 84 LYS A N 1
ATOM 685 C CA . LYS A 1 84 ? -4.346 4.782 29.823 1.00 78.19 84 LYS A CA 1
ATOM 686 C C . LYS A 1 84 ? -3.121 4.070 30.368 1.00 78.19 84 LYS A C 1
ATOM 688 O O . LYS A 1 84 ? -3.017 2.852 30.244 1.00 78.19 84 LYS A O 1
ATOM 693 N N . ARG A 1 85 ? -2.180 4.817 30.939 1.00 73.75 85 ARG A N 1
ATOM 694 C CA . ARG A 1 85 ? -1.065 4.233 31.689 1.00 73.75 85 ARG A CA 1
ATOM 695 C C . ARG A 1 85 ? -1.082 4.786 33.098 1.00 73.75 85 ARG A C 1
ATOM 697 O O . ARG A 1 85 ? -1.051 5.999 33.289 1.00 73.75 85 ARG A O 1
ATOM 704 N N . THR A 1 86 ? -1.136 3.877 34.057 1.00 78.44 86 THR A N 1
ATOM 705 C CA . THR A 1 86 ? -0.975 4.189 35.471 1.00 78.44 86 THR A CA 1
ATOM 7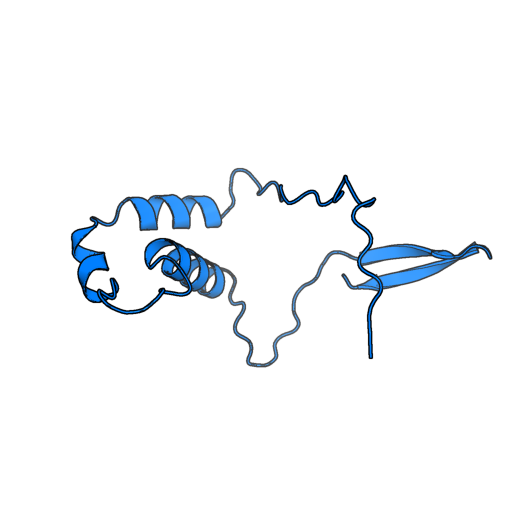06 C C . THR A 1 86 ? 0.499 4.083 35.810 1.00 78.44 86 THR A C 1
ATOM 708 O O . THR A 1 86 ? 1.142 3.081 35.485 1.00 78.44 86 THR A O 1
ATOM 711 N N . ASP A 1 87 ? 1.050 5.122 36.419 1.00 76.75 87 ASP A N 1
ATOM 712 C CA . ASP A 1 87 ? 2.394 5.057 36.965 1.00 76.75 87 ASP A CA 1
ATOM 713 C C . ASP A 1 87 ? 2.431 4.233 38.265 1.00 76.75 87 ASP A C 1
ATOM 715 O O . ASP A 1 87 ? 1.418 3.747 38.777 1.00 76.75 87 ASP A O 1
ATOM 719 N N . ARG A 1 88 ? 3.636 4.063 38.810 1.00 69.69 88 ARG A N 1
ATOM 720 C CA . ARG A 1 88 ? 3.863 3.300 40.044 1.00 69.69 88 ARG A CA 1
ATOM 721 C C . ARG A 1 88 ? 3.329 3.995 41.307 1.00 69.69 88 ARG A C 1
ATOM 723 O O . ARG A 1 88 ? 3.296 3.360 42.355 1.00 69.69 88 ARG A O 1
ATOM 730 N N . TYR A 1 89 ? 2.926 5.261 41.207 1.00 76.81 89 TYR A N 1
ATOM 731 C CA . TYR A 1 89 ? 2.371 6.080 42.287 1.00 76.81 89 TYR A CA 1
ATOM 732 C C . TYR A 1 89 ? 0.841 6.212 42.189 1.00 76.81 89 TYR A C 1
ATOM 734 O O . TYR A 1 89 ? 0.231 6.928 42.980 1.00 76.81 89 TYR A O 1
ATOM 742 N N . GLY A 1 90 ? 0.211 5.497 41.249 1.00 77.50 90 GLY A N 1
ATOM 743 C CA . GLY A 1 90 ? -1.238 5.475 41.06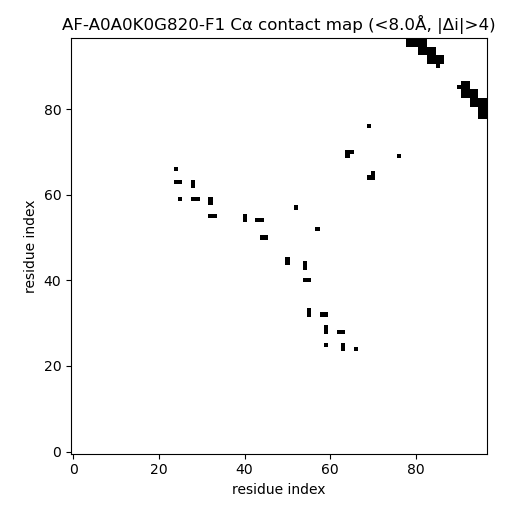0 1.00 77.50 90 GLY A CA 1
ATOM 744 C C . GLY A 1 90 ? -1.776 6.601 40.175 1.00 77.50 90 GLY A C 1
ATOM 745 O O . GLY A 1 90 ? -2.989 6.686 39.979 1.00 77.50 90 GLY A O 1
ATOM 746 N N . PHE A 1 91 ? -0.916 7.443 39.601 1.00 70.69 91 PHE A N 1
ATOM 747 C CA . PHE A 1 91 ? -1.346 8.513 38.711 1.00 70.69 91 PHE A CA 1
ATOM 748 C C . PHE A 1 91 ? -1.599 7.963 37.307 1.00 70.69 91 PHE A C 1
ATOM 750 O O . PHE A 1 91 ? -0.731 7.352 36.681 1.00 70.69 91 PHE A O 1
ATOM 757 N N . THR A 1 92 ? -2.817 8.158 36.808 1.00 74.06 92 THR A N 1
ATOM 758 C CA . THR A 1 92 ? -3.231 7.694 35.482 1.00 74.06 92 THR A CA 1
ATOM 759 C C . THR A 1 92 ? -3.111 8.827 34.479 1.00 74.06 92 THR A C 1
ATOM 761 O O . THR A 1 92 ? -3.831 9.818 34.563 1.00 74.06 92 THR A O 1
ATOM 764 N N . SER A 1 93 ? -2.233 8.654 33.497 1.00 75.50 93 SER A N 1
ATOM 765 C CA . SER A 1 93 ? -2.068 9.597 32.394 1.00 75.50 93 SER A CA 1
ATOM 766 C C . SER A 1 93 ? -2.658 9.009 31.115 1.00 75.50 93 SER A C 1
ATOM 768 O O . SER A 1 93 ? -2.406 7.851 30.762 1.00 75.50 93 SER A O 1
ATOM 770 N N . GLU A 1 94 ? -3.469 9.809 30.425 1.00 75.19 94 GLU A N 1
ATOM 771 C CA . GLU A 1 94 ? -4.007 9.467 29.111 1.00 75.19 94 GLU A CA 1
ATOM 772 C C . GLU A 1 94 ? -3.028 9.897 28.023 1.00 75.19 94 GLU A C 1
ATOM 774 O O . GLU A 1 94 ? -2.730 11.081 27.855 1.00 75.19 94 GLU A O 1
ATOM 779 N N . PHE A 1 95 ? -2.546 8.925 27.256 1.00 66.19 95 PHE A N 1
ATOM 780 C CA . PHE A 1 95 ? -1.684 9.166 26.111 1.00 66.19 95 PHE A CA 1
ATOM 781 C C . PHE A 1 95 ? -2.461 8.884 24.833 1.00 66.19 95 PHE A C 1
ATOM 783 O O . PHE A 1 95 ? -3.115 7.847 24.691 1.00 66.19 95 PHE A O 1
ATOM 790 N N . LYS A 1 96 ? -2.390 9.828 23.896 1.00 66.19 96 LYS A N 1
ATOM 791 C CA . LYS A 1 96 ? -2.942 9.658 22.556 1.00 66.19 96 LYS A CA 1
ATOM 792 C C . LYS A 1 96 ? -1.938 8.852 21.727 1.00 66.19 96 LYS A C 1
ATOM 794 O O . LYS A 1 96 ? -0.803 9.309 21.591 1.00 66.19 96 LYS A O 1
ATOM 799 N N . VAL A 1 97 ? -2.344 7.671 21.250 1.00 57.66 97 VAL A N 1
ATOM 800 C CA . VAL A 1 97 ? -1.508 6.739 20.466 1.00 57.66 97 VAL A CA 1
ATOM 801 C C . VAL A 1 97 ? -1.969 6.726 19.020 1.00 57.66 97 VAL A C 1
ATOM 803 O O . VAL A 1 97 ? -3.179 6.497 18.796 1.00 57.66 97 VAL A O 1
#